Protein AF-A0A9X2K3F7-F1 (afdb_monomer)

Mean predicted aligned error: 6.55 Å

Structure (mmCIF, N/CA/C/O backbone):
data_AF-A0A9X2K3F7-F1
#
_entry.id   AF-A0A9X2K3F7-F1
#
loop_
_atom_site.group_PDB
_atom_site.id
_atom_site.type_symbol
_atom_site.label_atom_id
_atom_site.label_alt_id
_atom_site.label_comp_id
_atom_site.label_asym_id
_atom_site.label_entity_id
_atom_site.label_seq_id
_atom_site.pdbx_PDB_ins_code
_atom_site.Cartn_x
_atom_site.Cartn_y
_atom_site.Cartn_z
_atom_site.occupancy
_atom_site.B_iso_or_equiv
_atom_site.auth_seq_id
_atom_site.auth_comp_id
_atom_site.auth_asym_id
_atom_site.auth_atom_id
_atom_site.pdbx_PDB_model_num
ATOM 1 N N . MET A 1 1 ? -8.738 5.924 -9.847 1.00 77.19 1 MET A N 1
ATOM 2 C CA . MET A 1 1 ? -8.772 6.898 -8.735 1.00 77.19 1 MET A CA 1
ATOM 3 C C . MET A 1 1 ? -9.950 6.559 -7.834 1.00 77.19 1 MET A C 1
ATOM 5 O O . MET A 1 1 ? -11.055 6.443 -8.344 1.00 77.19 1 MET A O 1
ATOM 9 N N . PHE A 1 2 ? -9.709 6.395 -6.534 1.00 82.06 2 PHE A N 1
ATOM 10 C CA . PHE A 1 2 ? -10.696 6.077 -5.493 1.00 82.06 2 PHE A CA 1
ATOM 11 C C . PHE A 1 2 ? -10.645 7.143 -4.391 1.00 82.06 2 PHE A C 1
ATOM 13 O O . PHE A 1 2 ? -10.336 6.860 -3.243 1.00 82.06 2 PHE A O 1
ATOM 20 N N . GLY A 1 3 ? -10.866 8.399 -4.785 1.00 75.81 3 GLY A N 1
ATOM 21 C CA . GLY A 1 3 ? -10.501 9.582 -4.003 1.00 75.81 3 GLY A CA 1
ATOM 22 C C . GLY A 1 3 ? -11.379 9.912 -2.788 1.00 75.81 3 GLY A C 1
ATOM 23 O O . GLY A 1 3 ? -11.113 10.893 -2.118 1.00 75.81 3 GLY A O 1
ATOM 24 N N . THR A 1 4 ? -12.479 9.196 -2.568 1.00 87.31 4 THR A N 1
ATOM 25 C CA . THR A 1 4 ? -13.452 9.436 -1.477 1.00 87.31 4 THR A CA 1
ATOM 26 C C . THR A 1 4 ? -14.256 8.167 -1.176 1.00 87.31 4 THR A C 1
ATOM 28 O O . THR A 1 4 ? -15.365 8.206 -0.644 1.00 87.31 4 THR A O 1
ATOM 31 N N . THR A 1 5 ? -13.742 7.017 -1.610 1.00 93.56 5 THR A N 1
ATOM 32 C CA . THR A 1 5 ? -14.469 5.751 -1.563 1.00 93.56 5 THR A CA 1
ATOM 33 C C . THR A 1 5 ? -14.313 5.114 -0.191 1.00 93.56 5 THR A C 1
ATOM 35 O O . THR A 1 5 ? -13.209 5.068 0.351 1.00 93.56 5 THR A O 1
ATOM 38 N N . THR A 1 6 ? -15.408 4.582 0.349 1.00 94.38 6 THR A N 1
ATOM 39 C CA . THR A 1 6 ? -15.356 3.694 1.510 1.00 94.38 6 THR A CA 1
ATOM 40 C C . THR A 1 6 ? -15.234 2.251 1.038 1.00 94.38 6 THR A C 1
ATOM 42 O O . THR A 1 6 ? -16.100 1.756 0.316 1.00 94.38 6 THR A O 1
ATOM 45 N N . PHE A 1 7 ? -14.165 1.584 1.450 1.00 93.00 7 PHE A N 1
ATOM 46 C CA . PHE A 1 7 ? -13.968 0.152 1.279 1.00 93.00 7 PHE A CA 1
ATOM 47 C C . PHE A 1 7 ? -14.295 -0.544 2.595 1.00 93.00 7 PHE A C 1
ATOM 49 O O . PHE A 1 7 ? -13.790 -0.138 3.637 1.00 93.00 7 PHE A O 1
ATOM 56 N N . ILE A 1 8 ? -15.126 -1.581 2.538 1.00 94.06 8 ILE A N 1
ATOM 57 C CA . ILE A 1 8 ? -15.519 -2.385 3.698 1.00 94.06 8 ILE A CA 1
ATOM 58 C C . ILE A 1 8 ? -15.056 -3.809 3.417 1.00 94.06 8 ILE A C 1
ATOM 60 O O . ILE A 1 8 ? -15.446 -4.357 2.387 1.00 94.06 8 ILE A O 1
ATOM 64 N N . ASP A 1 9 ? -14.228 -4.378 4.295 1.00 93.25 9 ASP A N 1
ATOM 65 C CA . ASP A 1 9 ? -13.724 -5.757 4.179 1.00 93.25 9 ASP A CA 1
ATOM 66 C C . ASP A 1 9 ? -13.168 -6.084 2.778 1.00 93.25 9 ASP A C 1
ATOM 68 O O . ASP A 1 9 ? -13.632 -6.986 2.076 1.00 93.25 9 ASP A O 1
ATOM 72 N N . VAL A 1 10 ? -12.170 -5.311 2.344 1.00 94.62 10 VAL A N 1
ATOM 73 C CA . VAL A 1 10 ? -11.589 -5.408 1.000 1.00 94.62 10 VAL A CA 1
ATOM 74 C C . VAL A 1 10 ? -10.330 -6.272 0.982 1.00 94.62 10 VAL A C 1
ATOM 76 O O . VAL A 1 10 ? -9.481 -6.200 1.874 1.00 94.62 10 VAL A O 1
ATOM 79 N N . ALA A 1 11 ? -10.178 -7.053 -0.087 1.00 95.19 11 ALA A N 1
ATOM 80 C CA . ALA A 1 11 ? -8.971 -7.811 -0.374 1.00 95.19 11 ALA A CA 1
ATOM 81 C C . ALA A 1 11 ? -8.464 -7.505 -1.789 1.00 95.19 11 ALA A C 1
ATOM 83 O O . ALA A 1 11 ? -9.169 -7.704 -2.778 1.00 95.19 11 ALA A O 1
ATOM 84 N N . PHE A 1 12 ? -7.222 -7.041 -1.877 1.00 94.25 12 PHE A N 1
ATOM 85 C CA . PHE A 1 12 ? -6.478 -6.855 -3.116 1.00 94.25 12 PHE A CA 1
ATOM 86 C C . PHE A 1 12 ? -5.489 -8.011 -3.258 1.00 94.25 12 PHE A C 1
ATOM 88 O O . PHE A 1 12 ? -4.364 -7.941 -2.763 1.00 94.25 12 PHE A O 1
ATOM 95 N N . ILE A 1 13 ? -5.944 -9.089 -3.896 1.00 95.75 13 ILE A N 1
ATOM 96 C CA . ILE A 1 13 ? -5.165 -10.315 -4.103 1.00 95.75 13 ILE A CA 1
ATOM 97 C C . ILE A 1 13 ? -4.535 -10.257 -5.493 1.00 95.75 13 ILE A C 1
ATOM 99 O O . ILE A 1 13 ? -5.255 -10.058 -6.472 1.00 95.75 13 ILE A O 1
ATOM 103 N N . GLU A 1 14 ? -3.207 -10.366 -5.569 1.00 94.69 14 GLU A N 1
ATOM 104 C CA . GLU A 1 14 ? -2.405 -10.295 -6.806 1.00 94.69 14 GLU A CA 1
ATOM 105 C C . GLU A 1 14 ? -2.690 -9.039 -7.659 1.00 94.69 14 GLU A C 1
ATOM 107 O O . GLU A 1 14 ? -2.422 -8.970 -8.862 1.00 94.69 14 GLU A O 1
ATOM 112 N N . ALA A 1 15 ? -3.254 -8.006 -7.029 1.00 94.06 15 ALA A N 1
ATOM 113 C CA . ALA A 1 15 ? -3.660 -6.792 -7.708 1.00 94.06 15 ALA A CA 1
ATOM 114 C C . ALA A 1 15 ? -2.428 -6.003 -8.148 1.00 94.06 15 ALA A C 1
ATOM 116 O O . ALA A 1 15 ? -1.528 -5.739 -7.353 1.00 94.06 15 ALA A O 1
ATOM 117 N N . THR A 1 16 ? -2.410 -5.572 -9.408 1.00 93.25 16 THR A N 1
ATOM 118 C CA . THR A 1 16 ? -1.355 -4.698 -9.925 1.00 93.25 16 THR A CA 1
ATOM 119 C C . THR A 1 16 ? -1.860 -3.264 -10.027 1.00 93.25 16 THR A C 1
ATOM 121 O O . THR A 1 16 ? -2.743 -2.954 -10.826 1.00 93.25 16 THR A O 1
ATOM 124 N N . PHE A 1 17 ? -1.253 -2.379 -9.245 1.00 90.50 17 PHE A N 1
ATOM 125 C CA . PHE A 1 17 ? -1.472 -0.941 -9.279 1.00 90.50 17 PHE A CA 1
ATOM 126 C C . PHE A 1 17 ? -0.382 -0.281 -10.123 1.00 90.50 17 PHE A C 1
ATOM 128 O O . PHE A 1 17 ? 0.794 -0.224 -9.748 1.00 90.50 17 PHE A O 1
ATOM 135 N N . ASN A 1 18 ? -0.789 0.194 -11.296 1.00 86.25 18 ASN A N 1
ATOM 136 C CA . ASN A 1 18 ? 0.060 0.935 -12.222 1.00 86.25 18 ASN A CA 1
ATOM 137 C C . ASN A 1 18 ? 0.013 2.448 -11.928 1.00 86.25 18 ASN A C 1
ATOM 139 O O . ASN A 1 18 ? -0.661 2.894 -10.9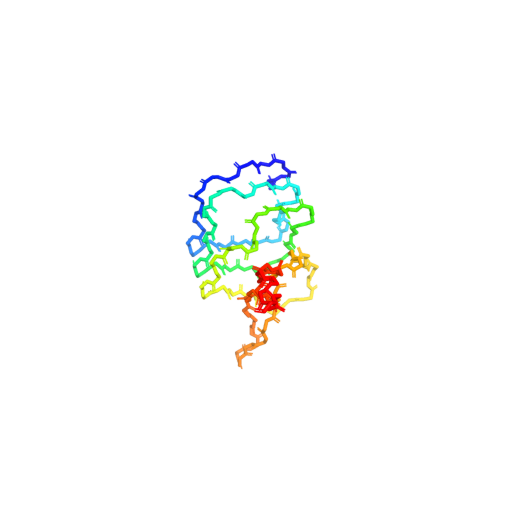93 1.00 86.25 18 ASN A O 1
ATOM 143 N N . SER A 1 19 ? 0.772 3.225 -12.709 1.00 81.12 19 SER A N 1
ATOM 144 C CA . SER A 1 19 ? 0.900 4.678 -12.539 1.00 81.12 19 SER A CA 1
ATOM 145 C C . SER A 1 19 ? -0.462 5.381 -12.506 1.00 81.12 19 SER A C 1
ATOM 147 O O . SER A 1 19 ? -1.356 5.088 -13.299 1.00 81.12 19 SER A O 1
ATOM 149 N N . GLY A 1 20 ? -0.612 6.311 -11.558 1.00 79.56 20 GLY A N 1
ATOM 150 C CA . GLY A 1 20 ? -1.827 7.106 -11.371 1.00 79.56 20 GLY A CA 1
ATOM 151 C C . GLY A 1 20 ? -2.881 6.460 -10.465 1.00 79.56 20 GLY A C 1
ATOM 152 O O . GLY A 1 20 ? -4.013 6.950 -10.379 1.00 79.56 20 GLY A O 1
ATOM 153 N N . THR A 1 21 ? -2.547 5.371 -9.765 1.00 85.25 21 THR A N 1
ATOM 154 C CA . THR A 1 21 ? -3.466 4.786 -8.784 1.00 85.25 21 THR A CA 1
ATOM 155 C C . THR A 1 21 ? -3.464 5.618 -7.501 1.00 85.25 21 THR A C 1
ATOM 157 O O . THR A 1 21 ? -2.524 5.600 -6.714 1.00 85.25 21 THR A O 1
ATOM 160 N N . THR A 1 22 ? -4.560 6.326 -7.244 1.00 87.00 22 THR A N 1
ATOM 161 C CA . THR A 1 22 ? -4.733 7.123 -6.022 1.00 87.00 22 THR A CA 1
ATOM 162 C C . THR A 1 22 ? -5.921 6.625 -5.207 1.00 87.00 22 THR A C 1
ATOM 164 O O . THR A 1 22 ? -7.031 6.535 -5.736 1.00 87.00 22 THR A O 1
ATOM 167 N N . PHE A 1 23 ? -5.676 6.368 -3.924 1.00 90.06 23 PHE A N 1
ATOM 168 C CA . PHE A 1 23 ? -6.635 6.104 -2.844 1.00 90.06 23 PHE A CA 1
ATOM 169 C C . PHE A 1 23 ? -6.734 7.295 -1.881 1.00 90.06 23 PHE A C 1
ATOM 171 O O . PHE A 1 23 ? -7.043 7.126 -0.705 1.00 90.06 23 PHE A O 1
ATOM 178 N N . GLY A 1 24 ? -6.392 8.500 -2.342 1.00 89.38 24 GLY A N 1
ATOM 179 C CA . GLY A 1 24 ? -6.412 9.686 -1.491 1.00 89.38 24 GLY A CA 1
ATOM 180 C C . GLY A 1 24 ? -7.790 9.877 -0.863 1.00 89.38 24 GLY A C 1
ATOM 181 O O . GLY A 1 24 ? -8.775 9.623 -1.534 1.00 89.38 24 GLY A O 1
ATOM 182 N N . TRP A 1 25 ? -7.863 10.240 0.414 1.00 91.31 25 TRP A N 1
ATOM 183 C CA . TRP A 1 25 ? -9.102 10.363 1.203 1.00 91.31 25 TRP A CA 1
ATOM 184 C C . TRP A 1 25 ? -10.051 9.148 1.180 1.00 91.31 25 TRP A C 1
ATOM 186 O O . TRP A 1 25 ? -11.204 9.259 1.601 1.00 91.31 25 TRP A O 1
ATOM 196 N N . ALA A 1 26 ? -9.597 7.979 0.715 1.00 94.75 26 ALA A N 1
ATOM 197 C CA . ALA A 1 26 ? -10.357 6.746 0.841 1.00 94.75 26 ALA A CA 1
ATOM 198 C C . ALA A 1 26 ? -10.437 6.331 2.312 1.00 94.75 26 ALA A C 1
ATOM 200 O O . ALA A 1 26 ? -9.485 6.483 3.078 1.00 94.75 26 ALA A O 1
ATOM 201 N N . THR A 1 27 ? -11.569 5.760 2.700 1.00 94.62 27 THR A N 1
ATOM 202 C CA . THR A 1 27 ? -11.751 5.205 4.041 1.00 94.62 27 THR A CA 1
ATOM 203 C C . THR A 1 27 ? -11.793 3.694 3.935 1.00 94.62 27 THR A C 1
ATOM 205 O O . THR A 1 27 ? -12.648 3.147 3.244 1.00 94.62 27 THR A O 1
ATOM 208 N N . PHE A 1 28 ? -10.893 3.017 4.631 1.00 93.75 28 PHE A N 1
ATOM 209 C CA . PHE A 1 28 ? -10.926 1.571 4.782 1.00 93.75 28 PHE A CA 1
ATOM 210 C C . PHE A 1 28 ? -11.558 1.263 6.136 1.00 93.75 28 PHE A C 1
ATOM 212 O O . PHE A 1 28 ? -11.122 1.769 7.165 1.00 93.75 28 PHE A O 1
ATOM 219 N N . THR A 1 29 ? -12.632 0.486 6.149 1.00 91.62 29 THR A N 1
ATOM 220 C CA . THR A 1 29 ? -13.278 0.037 7.382 1.00 91.62 29 THR A CA 1
ATOM 221 C C . THR A 1 29 ? -13.342 -1.484 7.406 1.00 91.62 29 THR A C 1
ATOM 223 O O . THR A 1 29 ? -13.424 -2.143 6.368 1.00 91.62 29 THR A O 1
ATOM 226 N N . GLY A 1 30 ? -13.262 -2.058 8.607 1.00 89.62 30 GLY A N 1
ATOM 227 C CA . GLY A 1 30 ? -13.128 -3.505 8.759 1.00 89.62 30 GLY A CA 1
ATOM 228 C C . GLY A 1 30 ? -11.737 -3.981 8.344 1.00 89.62 30 GLY A C 1
ATOM 229 O O . GLY A 1 30 ? -10.731 -3.388 8.740 1.00 89.62 30 GLY A O 1
ATOM 230 N N . PHE A 1 31 ? -11.667 -5.061 7.571 1.00 88.25 31 PHE A N 1
ATOM 231 C CA . PHE A 1 31 ? -10.398 -5.627 7.133 1.00 88.25 31 PHE A CA 1
ATOM 232 C C . PHE A 1 31 ? -9.921 -5.069 5.786 1.00 88.25 31 PHE A C 1
ATOM 234 O O . PHE A 1 31 ? -10.656 -5.052 4.803 1.00 88.25 31 PHE A O 1
ATOM 241 N N . ALA A 1 32 ? -8.643 -4.697 5.713 1.00 93.81 32 ALA A N 1
ATOM 242 C CA . ALA A 1 32 ? -7.960 -4.386 4.461 1.00 93.81 32 ALA A CA 1
ATOM 243 C C . ALA A 1 32 ? -6.806 -5.372 4.252 1.00 93.81 32 ALA A C 1
ATOM 245 O O . ALA A 1 32 ? -5.849 -5.399 5.028 1.00 93.81 32 ALA A O 1
ATOM 246 N N . PHE A 1 33 ? -6.899 -6.196 3.211 1.00 95.75 33 PHE A N 1
ATOM 247 C CA . PHE A 1 33 ? -5.869 -7.167 2.853 1.00 95.75 33 PHE A CA 1
ATOM 248 C C . PHE A 1 33 ? -5.206 -6.787 1.533 1.00 95.75 33 PHE A C 1
ATOM 250 O O . PHE A 1 33 ? -5.882 -6.544 0.536 1.00 95.75 33 PHE A O 1
ATOM 257 N N . PHE A 1 34 ? -3.879 -6.796 1.521 1.00 95.75 34 PHE A N 1
ATOM 258 C CA . PHE A 1 34 ? -3.052 -6.701 0.327 1.00 95.75 34 PHE A CA 1
ATOM 259 C C . PHE A 1 34 ? -2.169 -7.942 0.312 1.00 95.75 34 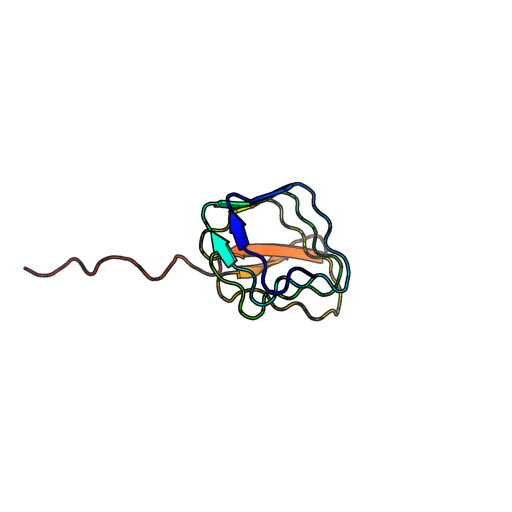PHE A C 1
ATOM 261 O O . PHE A 1 34 ? -1.246 -8.047 1.120 1.00 95.75 34 PHE A O 1
ATOM 268 N N . ASP A 1 35 ? -2.501 -8.888 -0.560 1.00 95.94 35 ASP A N 1
ATOM 269 C CA . ASP A 1 35 ? -1.827 -10.182 -0.652 1.00 95.94 35 ASP A CA 1
ATOM 270 C C . ASP A 1 35 ? -1.273 -10.366 -2.062 1.00 95.94 35 ASP A C 1
ATOM 272 O O . ASP A 1 35 ? -2.030 -10.335 -3.031 1.00 95.94 35 ASP A O 1
ATOM 276 N N . GLY A 1 36 ? 0.048 -10.444 -2.206 1.00 95.75 36 GLY A N 1
ATOM 277 C CA . GLY A 1 36 ? 0.698 -10.490 -3.520 1.00 95.75 36 GLY A CA 1
ATOM 278 C C . GLY A 1 36 ? 0.500 -9.219 -4.359 1.00 95.75 36 GLY A C 1
ATOM 279 O O . GLY A 1 36 ? 0.747 -9.224 -5.565 1.00 95.75 36 GLY A O 1
ATOM 280 N N . ALA A 1 37 ? 0.014 -8.127 -3.759 1.00 96.31 37 ALA A N 1
ATOM 281 C CA . ALA A 1 37 ? -0.267 -6.889 -4.476 1.00 96.31 37 ALA A CA 1
ATOM 282 C C . ALA A 1 37 ? 1.030 -6.223 -4.965 1.00 96.31 37 ALA A C 1
ATOM 284 O O . ALA A 1 37 ? 2.010 -6.122 -4.225 1.00 96.31 37 ALA A O 1
ATOM 285 N N . ALA A 1 38 ? 1.024 -5.712 -6.193 1.00 95.25 38 ALA A N 1
ATOM 286 C CA . ALA A 1 38 ? 2.179 -5.088 -6.823 1.00 95.25 38 ALA A CA 1
ATOM 287 C C . ALA A 1 38 ? 1.930 -3.605 -7.131 1.00 95.25 38 ALA A C 1
ATOM 289 O O . ALA A 1 38 ? 0.972 -3.254 -7.815 1.00 95.25 38 ALA A O 1
ATOM 290 N N . PHE A 1 39 ? 2.835 -2.733 -6.691 1.00 94.50 39 PHE A N 1
ATOM 291 C CA . PHE A 1 39 ? 2.840 -1.304 -7.001 1.00 94.50 39 PHE A CA 1
ATOM 292 C C . PHE A 1 39 ? 3.998 -0.986 -7.950 1.00 94.50 39 PHE A C 1
ATOM 294 O O . PHE A 1 39 ? 5.163 -0.909 -7.544 1.00 94.50 39 PHE A O 1
ATOM 301 N N . SER A 1 40 ? 3.685 -0.823 -9.237 1.00 92.06 40 SER A N 1
ATOM 302 C CA . SER A 1 40 ? 4.683 -0.630 -10.298 1.00 92.06 40 SER A CA 1
ATOM 303 C C . SER A 1 40 ? 4.870 0.827 -10.724 1.00 92.06 40 SER A C 1
ATOM 305 O O . SER A 1 40 ? 5.917 1.155 -11.274 1.00 92.06 40 SER A O 1
ATOM 307 N N . GLY A 1 41 ? 3.918 1.713 -10.418 1.00 90.25 41 GLY A N 1
ATOM 308 C CA . GLY A 1 41 ? 3.988 3.146 -10.729 1.00 90.25 41 GLY A CA 1
ATOM 309 C C . GLY A 1 41 ? 3.707 4.041 -9.522 1.00 90.25 41 GLY A C 1
ATOM 310 O O . GLY A 1 41 ? 3.895 3.619 -8.376 1.00 90.25 41 GLY A O 1
ATOM 311 N N . ASP A 1 42 ? 3.270 5.271 -9.800 1.00 91.25 42 ASP A N 1
ATOM 312 C CA . ASP A 1 42 ? 2.835 6.234 -8.785 1.00 91.25 42 ASP A CA 1
ATOM 313 C C . ASP A 1 42 ? 1.625 5.704 -8.015 1.00 91.25 42 ASP A C 1
ATOM 315 O O . ASP A 1 42 ? 0.638 5.252 -8.609 1.00 91.25 42 ASP A O 1
ATOM 319 N N . ALA A 1 43 ? 1.703 5.791 -6.689 1.00 91.69 43 ALA A N 1
ATOM 320 C CA . ALA A 1 43 ? 0.648 5.360 -5.786 1.00 91.69 43 ALA A CA 1
ATOM 321 C C . ALA A 1 43 ? 0.478 6.375 -4.656 1.00 91.69 43 ALA A C 1
ATOM 323 O O . ALA A 1 43 ? 1.445 6.742 -3.989 1.00 91.69 43 ALA A O 1
ATOM 324 N N . GLY A 1 44 ? -0.753 6.834 -4.435 1.00 92.62 44 GLY A N 1
ATOM 325 C CA . GLY A 1 44 ? -1.040 7.862 -3.434 1.00 92.62 44 GLY A CA 1
ATOM 326 C C . GLY A 1 44 ? -2.112 7.436 -2.444 1.00 92.62 44 GLY A C 1
ATOM 327 O O . GLY A 1 44 ? -3.221 7.103 -2.856 1.00 92.62 44 GLY A O 1
ATOM 328 N N . PHE A 1 45 ? -1.799 7.522 -1.154 1.00 93.19 45 PHE A N 1
ATOM 329 C CA . PHE A 1 45 ? -2.703 7.262 -0.026 1.00 93.19 45 PHE A CA 1
ATOM 330 C C . PHE A 1 45 ? -2.889 8.512 0.850 1.00 93.19 45 PHE A C 1
ATOM 332 O O . PHE A 1 45 ? -3.192 8.421 2.036 1.00 93.19 45 PHE A O 1
ATOM 339 N N . GLU A 1 46 ? -2.676 9.700 0.282 1.00 90.75 46 GLU A N 1
ATOM 340 C CA . GLU A 1 46 ? -2.808 10.968 1.002 1.00 90.75 46 GLU A CA 1
ATOM 341 C C . GLU A 1 46 ? -4.209 11.124 1.610 1.00 90.75 46 GLU A C 1
ATOM 343 O O . GLU A 1 46 ? -5.208 11.094 0.900 1.00 90.75 46 GLU A O 1
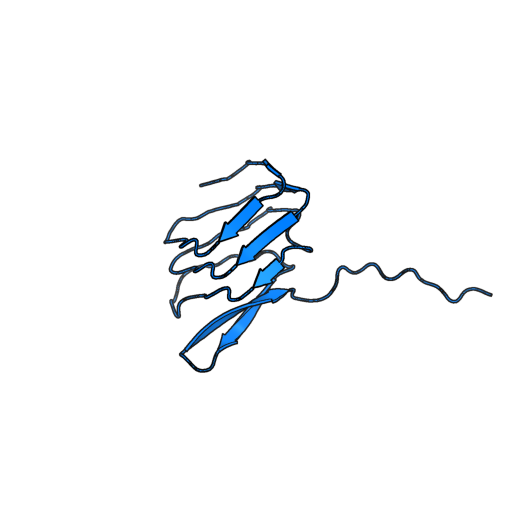ATOM 348 N N . GLY A 1 47 ? -4.290 11.278 2.932 1.00 90.31 47 GLY A N 1
ATOM 349 C CA . GLY A 1 47 ? -5.565 11.392 3.644 1.00 90.31 47 GLY A CA 1
ATOM 350 C C . GLY A 1 47 ? -6.366 10.088 3.747 1.00 90.31 47 GLY A C 1
ATOM 351 O O . GLY A 1 47 ? -7.481 10.123 4.261 1.00 90.31 47 GLY A O 1
ATOM 352 N N . ALA A 1 48 ? -5.835 8.952 3.279 1.00 93.50 48 ALA A N 1
ATOM 353 C CA . ALA A 1 48 ? -6.482 7.658 3.465 1.00 93.50 48 ALA A CA 1
ATOM 354 C C . ALA A 1 48 ? -6.432 7.226 4.939 1.00 93.50 48 ALA A C 1
ATOM 356 O O . ALA A 1 48 ? -5.419 7.414 5.617 1.00 93.50 48 ALA A O 1
ATOM 357 N N . THR A 1 49 ? -7.513 6.623 5.429 1.00 92.75 49 THR A N 1
ATOM 358 C CA . THR A 1 49 ? -7.665 6.199 6.833 1.00 92.75 49 THR A CA 1
ATOM 359 C C . THR A 1 49 ? -8.040 4.720 6.941 1.00 92.75 49 THR A C 1
ATOM 361 O O . THR A 1 49 ? -8.585 4.152 5.993 1.00 92.75 49 THR A O 1
ATOM 364 N N . GLY A 1 50 ? -7.752 4.089 8.087 1.00 92.25 50 GLY A N 1
ATOM 365 C CA . GLY A 1 50 ? -8.101 2.686 8.357 1.00 92.25 50 GLY A CA 1
ATOM 366 C C . GLY A 1 50 ? -7.137 1.654 7.760 1.00 92.25 50 GLY A C 1
ATOM 367 O O . GLY A 1 50 ? -7.519 0.519 7.484 1.00 92.25 50 GLY A O 1
ATOM 368 N N . LEU A 1 51 ? -5.885 2.050 7.515 1.00 93.50 51 LEU A N 1
ATOM 369 C CA . LEU A 1 51 ? -4.830 1.196 6.946 1.00 93.50 51 LEU A CA 1
ATOM 370 C C . LEU A 1 51 ? -3.808 0.732 7.995 1.00 93.50 51 LEU A C 1
ATOM 372 O O . LEU A 1 51 ? -2.910 -0.049 7.681 1.00 93.50 51 LEU A O 1
ATOM 376 N N . GLU A 1 52 ? -3.946 1.183 9.241 1.00 91.25 52 GLU A N 1
ATOM 377 C CA . GLU A 1 52 ? -3.101 0.818 10.380 1.00 91.25 52 GLU A CA 1
ATOM 378 C C . GLU A 1 52 ? -3.182 -0.668 10.744 1.00 91.25 52 GLU A C 1
ATOM 380 O O . GLU A 1 52 ? -2.193 -1.247 11.184 1.00 91.25 52 GLU A O 1
ATOM 385 N N . GLY A 1 53 ? -4.336 -1.295 10.506 1.00 90.94 53 GLY A N 1
ATOM 386 C CA . GLY A 1 53 ? -4.553 -2.733 10.669 1.00 90.94 53 GLY A CA 1
ATOM 387 C C . GLY A 1 53 ? -4.454 -3.525 9.364 1.00 90.94 53 GLY A C 1
ATOM 388 O O . GLY A 1 53 ? -4.853 -4.691 9.334 1.00 90.94 53 GLY A O 1
ATOM 389 N N . ALA A 1 54 ? -3.987 -2.906 8.273 1.00 93.50 54 ALA A N 1
ATOM 390 C CA . ALA A 1 54 ? -3.935 -3.573 6.981 1.00 93.50 54 ALA A CA 1
ATOM 391 C C . ALA A 1 54 ? -2.962 -4.757 7.013 1.00 93.50 54 ALA A C 1
ATOM 393 O O . ALA A 1 54 ? -1.839 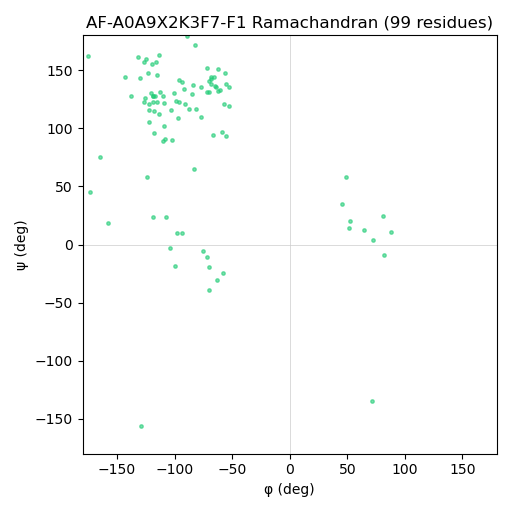-4.662 7.516 1.00 93.50 54 ALA A O 1
ATOM 394 N N . LYS A 1 55 ? -3.375 -5.878 6.424 1.00 94.81 55 LYS A N 1
ATOM 395 C CA . LYS A 1 55 ? -2.495 -7.034 6.261 1.00 94.81 55 LYS A CA 1
ATOM 396 C C . LYS A 1 55 ? -1.717 -6.888 4.964 1.00 94.81 55 LYS A C 1
ATOM 398 O O . LYS A 1 55 ? -2.310 -6.868 3.890 1.00 94.81 55 LYS A O 1
ATOM 403 N N . LEU A 1 56 ? -0.398 -6.788 5.095 1.00 95.19 56 LEU A N 1
ATOM 404 C CA . LEU A 1 56 ? 0.550 -6.627 3.995 1.00 95.19 56 LEU A CA 1
ATOM 405 C C . LEU A 1 56 ? 1.334 -7.932 3.829 1.00 95.19 56 LEU A C 1
ATOM 407 O O . LEU A 1 56 ? 2.351 -8.147 4.496 1.00 95.19 56 LEU A O 1
ATOM 411 N N . HIS A 1 57 ? 0.823 -8.822 2.982 1.00 94.75 57 HIS A N 1
ATOM 412 C CA . HIS A 1 57 ? 1.442 -10.105 2.667 1.00 94.75 57 HIS A CA 1
ATOM 413 C C . HIS A 1 57 ? 1.975 -10.079 1.233 1.00 94.75 57 HIS A C 1
ATOM 415 O O . HIS A 1 57 ? 1.271 -9.666 0.319 1.00 94.75 57 HIS A O 1
ATOM 421 N N 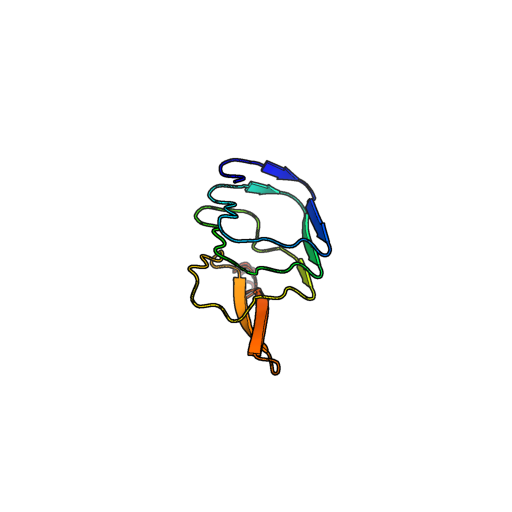. ASP A 1 58 ? 3.249 -10.430 1.050 1.00 94.69 58 ASP A N 1
ATOM 422 C CA . ASP A 1 58 ? 3.925 -10.454 -0.255 1.00 94.69 58 ASP A CA 1
ATOM 423 C C . ASP A 1 58 ? 3.676 -9.224 -1.145 1.00 94.69 58 ASP A C 1
ATOM 425 O O . ASP A 1 58 ? 3.610 -9.312 -2.369 1.00 94.69 58 ASP A O 1
ATOM 429 N N . VAL A 1 59 ? 3.556 -8.043 -0.532 1.00 96.38 59 VAL A N 1
ATOM 430 C CA . VAL A 1 59 ? 3.386 -6.796 -1.277 1.00 96.38 59 VAL A CA 1
ATOM 431 C C . VAL A 1 59 ? 4.703 -6.435 -1.949 1.00 96.38 59 VAL A C 1
ATOM 433 O O . VAL A 1 59 ? 5.753 -6.404 -1.312 1.00 96.38 59 VAL A O 1
ATOM 436 N N . ARG A 1 60 ? 4.656 -6.122 -3.242 1.00 95.94 60 ARG A N 1
ATOM 437 C CA . ARG A 1 60 ? 5.837 -5.877 -4.070 1.00 95.94 60 ARG A CA 1
ATOM 438 C C . ARG A 1 60 ? 5.821 -4.465 -4.621 1.00 95.94 60 ARG A C 1
ATOM 440 O O . ARG A 1 60 ? 4.864 -4.038 -5.255 1.00 95.94 60 ARG A O 1
ATOM 447 N N . ILE A 1 61 ? 6.913 -3.744 -4.425 1.00 95.50 61 ILE A N 1
ATOM 448 C CA . ILE A 1 61 ? 7.106 -2.397 -4.953 1.00 95.50 61 ILE A CA 1
ATOM 449 C C . ILE A 1 61 ? 8.254 -2.433 -5.952 1.00 95.50 61 ILE A C 1
ATOM 451 O O . ILE A 1 61 ? 9.373 -2.830 -5.611 1.00 95.50 61 ILE A O 1
ATOM 455 N N . ALA A 1 62 ? 7.976 -2.006 -7.183 1.00 94.12 62 ALA A N 1
ATOM 456 C CA . ALA A 1 62 ? 8.976 -2.003 -8.241 1.00 94.12 62 ALA A CA 1
ATOM 457 C C . ALA A 1 62 ? 10.079 -0.960 -7.972 1.00 94.12 62 ALA A C 1
ATOM 459 O O . ALA A 1 62 ? 9.766 0.156 -7.523 1.00 94.12 62 ALA A O 1
ATOM 460 N N . PRO A 1 63 ? 11.349 -1.266 -8.300 1.00 91.62 63 PRO A N 1
ATOM 461 C CA . PRO A 1 63 ? 12.418 -0.275 -8.321 1.00 91.62 63 PRO A CA 1
ATOM 462 C C . PRO A 1 63 ? 12.156 0.729 -9.445 1.00 91.62 63 PRO A C 1
ATOM 464 O O . PRO A 1 63 ? 12.494 0.497 -10.601 1.00 91.62 63 PRO A O 1
ATOM 467 N N . ALA A 1 64 ? 11.510 1.836 -9.105 1.00 87.75 64 ALA A N 1
ATOM 468 C CA . ALA A 1 64 ? 11.219 2.924 -10.022 1.00 87.75 64 ALA A CA 1
ATOM 469 C C . ALA A 1 64 ? 11.353 4.255 -9.276 1.00 87.75 64 ALA A C 1
ATOM 471 O O . ALA A 1 64 ? 11.016 4.341 -8.092 1.00 87.75 64 ALA A O 1
ATOM 472 N N . GLU A 1 65 ? 11.847 5.276 -9.973 1.00 83.62 65 GLU A N 1
ATOM 473 C CA . GLU A 1 65 ? 11.944 6.655 -9.483 1.00 83.62 65 GLU A CA 1
ATOM 474 C C . GLU A 1 65 ? 10.602 7.371 -9.683 1.00 83.62 65 GLU A C 1
ATOM 476 O O . GLU A 1 65 ? 10.464 8.277 -10.497 1.00 83.62 65 GLU A O 1
ATOM 481 N N . VAL A 1 66 ? 9.583 6.887 -8.978 1.00 88.69 66 VAL A N 1
ATOM 482 C CA . VAL A 1 66 ? 8.204 7.390 -9.035 1.00 88.69 66 VAL A CA 1
ATOM 483 C C . VAL A 1 66 ? 7.776 7.890 -7.665 1.00 88.69 66 VAL A C 1
ATOM 485 O O . VAL A 1 66 ? 8.300 7.445 -6.638 1.0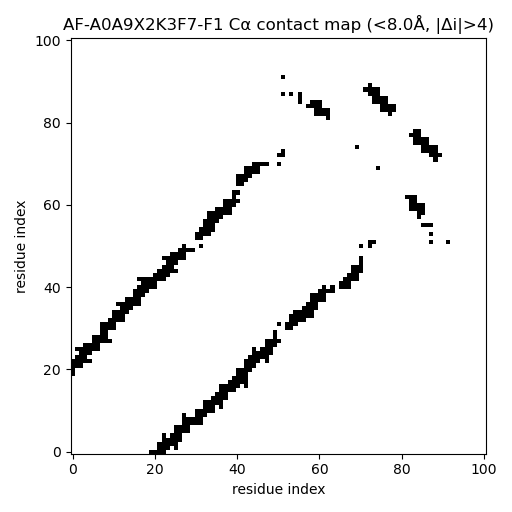0 88.69 66 VAL A O 1
ATOM 488 N N . GLU A 1 67 ? 6.811 8.805 -7.634 1.00 86.75 67 GLU A N 1
ATOM 489 C CA . GLU A 1 67 ? 6.322 9.348 -6.373 1.00 86.75 67 GLU A CA 1
ATOM 490 C C . GLU A 1 67 ? 5.311 8.377 -5.757 1.00 86.75 67 GLU A C 1
ATOM 492 O O . GLU A 1 67 ? 4.244 8.099 -6.312 1.00 86.75 67 GLU A O 1
ATOM 497 N N . ARG A 1 68 ? 5.648 7.842 -4.582 1.00 91.31 68 ARG A N 1
ATOM 498 C CA . ARG A 1 68 ? 4.750 6.985 -3.805 1.00 91.31 68 ARG A CA 1
ATOM 499 C C . ARG A 1 68 ? 4.542 7.591 -2.434 1.00 91.31 68 ARG A C 1
ATOM 501 O O . ARG A 1 68 ? 5.491 7.794 -1.681 1.00 91.31 68 ARG A O 1
ATOM 508 N N . ARG A 1 69 ? 3.287 7.886 -2.114 1.00 92.25 69 ARG A N 1
ATOM 509 C CA . ARG A 1 69 ? 2.883 8.462 -0.832 1.00 92.25 69 ARG A CA 1
ATOM 510 C C . ARG A 1 69 ? 2.112 7.419 -0.046 1.00 92.25 69 ARG A C 1
ATOM 512 O O . ARG A 1 69 ? 0.894 7.312 -0.176 1.00 92.25 69 ARG A O 1
ATOM 519 N N . TRP A 1 70 ? 2.851 6.634 0.731 1.00 93.25 70 TRP A N 1
ATOM 520 C CA . TRP A 1 70 ? 2.297 5.640 1.646 1.00 93.25 70 TRP A CA 1
ATOM 521 C C . TRP A 1 70 ? 1.634 6.301 2.856 1.00 93.25 70 TRP A C 1
ATOM 523 O O . TRP A 1 70 ? 2.043 7.397 3.252 1.00 93.25 70 TRP A O 1
ATOM 533 N N . PRO A 1 71 ? 0.629 5.652 3.471 1.00 92.88 71 PRO A N 1
ATOM 534 C CA . PRO A 1 71 ? 0.147 6.092 4.771 1.00 92.88 71 PRO A CA 1
ATOM 535 C C . PRO A 1 71 ? 1.278 5.975 5.802 1.00 92.88 71 PRO A C 1
ATOM 537 O O . PRO A 1 71 ? 2.125 5.090 5.703 1.00 92.88 71 PRO A O 1
ATOM 540 N N . ALA A 1 72 ? 1.261 6.822 6.834 1.00 90.19 72 ALA A N 1
ATOM 541 C CA . ALA A 1 72 ? 2.278 6.810 7.893 1.00 90.19 72 ALA A CA 1
ATOM 542 C C . ALA A 1 72 ? 2.394 5.455 8.618 1.00 90.19 72 ALA A C 1
ATOM 544 O O . ALA A 1 72 ? 3.442 5.125 9.165 1.00 90.19 72 ALA A O 1
ATOM 545 N N . ALA A 1 73 ? 1.320 4.662 8.603 1.00 91.62 73 ALA A N 1
ATOM 546 C CA . ALA A 1 73 ? 1.299 3.323 9.171 1.00 91.62 73 ALA A CA 1
ATOM 547 C C . ALA A 1 73 ? 2.097 2.296 8.356 1.00 91.62 73 ALA A C 1
ATOM 549 O O . ALA A 1 73 ? 2.277 1.179 8.831 1.00 91.62 73 ALA A 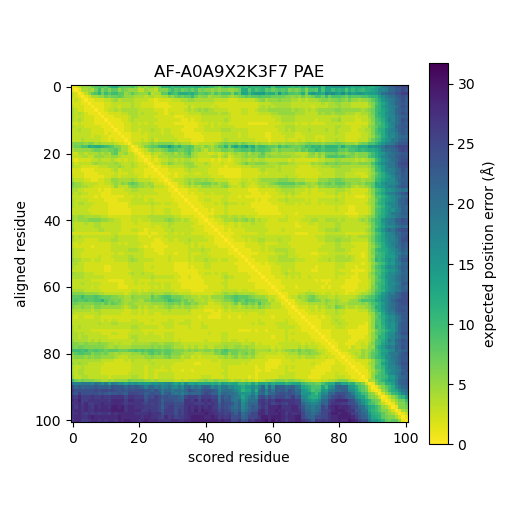O 1
ATOM 550 N N . TRP A 1 74 ? 2.544 2.616 7.140 1.00 94.00 74 TRP A N 1
ATOM 551 C CA . TRP A 1 74 ? 3.282 1.703 6.272 1.00 94.00 74 T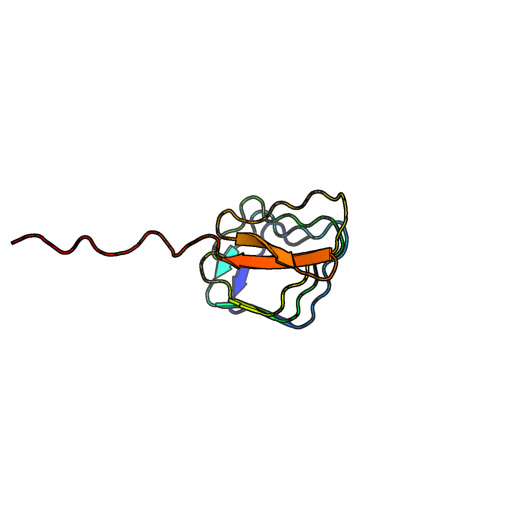RP A CA 1
ATOM 552 C C . TRP A 1 74 ? 4.703 2.209 6.047 1.00 94.00 74 TRP A C 1
ATOM 554 O O . TRP A 1 74 ? 4.954 3.40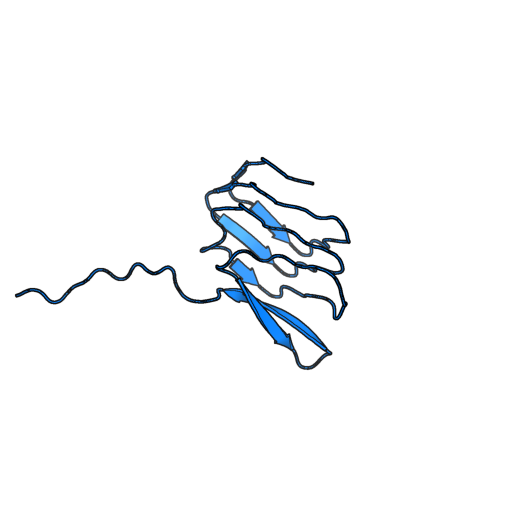8 5.946 1.00 94.00 74 TRP A O 1
ATOM 564 N N . ARG A 1 75 ? 5.640 1.275 5.925 1.00 93.38 75 ARG A N 1
ATOM 565 C CA . ARG A 1 75 ? 7.029 1.550 5.563 1.00 93.38 75 ARG A CA 1
ATOM 566 C C . ARG A 1 75 ? 7.472 0.635 4.433 1.00 93.38 75 ARG A C 1
ATOM 568 O O . ARG A 1 75 ? 7.097 -0.538 4.391 1.00 93.38 75 ARG A O 1
ATOM 575 N N . GLU A 1 76 ? 8.287 1.178 3.535 1.00 93.62 76 GLU A N 1
ATOM 576 C CA . GLU A 1 76 ? 9.007 0.373 2.553 1.00 93.62 76 GLU A CA 1
ATOM 577 C C . GLU A 1 76 ? 10.201 -0.305 3.223 1.00 93.62 76 GLU A C 1
ATOM 579 O O . GLU A 1 76 ? 10.967 0.329 3.949 1.00 93.62 76 GLU A O 1
ATOM 584 N N . GLU A 1 77 ? 10.392 -1.583 2.931 1.00 93.69 77 GLU A N 1
ATOM 585 C CA . GLU A 1 77 ? 11.581 -2.333 3.310 1.00 93.69 77 GLU A CA 1
ATOM 586 C C . GLU A 1 77 ? 12.274 -2.862 2.050 1.00 93.69 77 GLU A C 1
ATOM 588 O O . GLU A 1 77 ? 11.613 -3.442 1.181 1.00 93.69 77 GLU A O 1
ATOM 593 N N . PRO A 1 78 ? 13.595 -2.662 1.910 1.00 92.81 78 PRO A N 1
ATOM 594 C CA . PRO A 1 78 ? 14.334 -3.163 0.762 1.00 92.81 78 PRO A CA 1
ATOM 595 C C . PRO A 1 78 ? 14.359 -4.694 0.746 1.00 92.81 78 PRO A C 1
ATOM 597 O O . PRO A 1 78 ? 14.467 -5.343 1.785 1.00 92.81 78 PRO A O 1
ATOM 600 N N . SER A 1 79 ? 14.305 -5.264 -0.455 1.00 91.88 79 SER A N 1
ATOM 601 C CA . SER A 1 79 ? 14.505 -6.688 -0.704 1.00 91.88 79 SER A CA 1
ATOM 602 C C . SER A 1 79 ? 15.782 -6.934 -1.512 1.00 91.88 79 SER A C 1
ATOM 604 O O . SER A 1 79 ? 16.359 -6.028 -2.116 1.00 91.88 79 SER A O 1
ATOM 606 N N . VAL A 1 80 ? 16.245 -8.184 -1.502 1.00 89.94 80 VAL A N 1
ATOM 607 C CA . VAL A 1 80 ? 17.523 -8.615 -2.098 1.00 89.94 80 VAL A CA 1
ATOM 608 C C . VAL A 1 80 ? 17.536 -8.579 -3.628 1.00 89.94 80 VAL A C 1
ATOM 610 O O . VAL A 1 80 ? 18.598 -8.555 -4.238 1.00 89.94 80 VAL A O 1
ATOM 613 N N . ASP A 1 81 ? 16.366 -8.571 -4.255 1.00 91.44 81 ASP A N 1
ATOM 614 C CA . ASP A 1 81 ? 16.164 -8.612 -5.706 1.00 91.44 81 ASP A CA 1
ATOM 615 C C . ASP A 1 81 ? 16.021 -7.215 -6.340 1.00 91.44 81 ASP A C 1
ATOM 617 O O . ASP A 1 81 ? 15.646 -7.086 -7.507 1.00 91.44 81 ASP A O 1
ATOM 621 N N . GLY A 1 82 ? 16.297 -6.161 -5.568 1.00 90.94 82 GLY A N 1
ATOM 622 C CA . GLY A 1 82 ? 16.137 -4.767 -5.981 1.00 90.94 82 GLY A CA 1
ATOM 623 C C . GLY A 1 82 ? 14.704 -4.250 -5.861 1.00 90.94 82 GLY A C 1
ATOM 624 O O . GLY A 1 82 ? 14.481 -3.046 -5.974 1.00 90.94 82 GLY A O 1
ATOM 625 N N . TRP A 1 83 ? 13.733 -5.117 -5.584 1.00 94.38 83 TRP A N 1
ATOM 626 C CA . TRP A 1 83 ? 12.384 -4.698 -5.231 1.00 94.38 83 TRP A CA 1
ATOM 627 C C . TRP A 1 83 ? 12.306 -4.340 -3.751 1.00 94.38 83 TRP A C 1
ATOM 629 O O . TRP A 1 83 ? 13.239 -4.541 -2.973 1.00 94.38 83 TRP A O 1
ATOM 639 N N . ARG A 1 84 ? 11.166 -3.784 -3.353 1.00 95.38 84 ARG A N 1
ATOM 640 C CA . ARG A 1 84 ? 10.859 -3.480 -1.952 1.00 95.38 84 ARG A CA 1
ATOM 641 C C . ARG A 1 84 ? 9.548 -4.147 -1.570 1.00 95.38 84 ARG A C 1
ATOM 643 O O . ARG A 1 84 ? 8.743 -4.485 -2.438 1.00 95.38 84 ARG A O 1
ATOM 650 N N . THR A 1 85 ? 9.340 -4.332 -0.278 1.00 95.69 85 THR A N 1
ATOM 651 C CA . THR A 1 85 ? 8.071 -4.789 0.294 1.00 95.69 85 THR A CA 1
ATOM 652 C C . THR A 1 85 ? 7.488 -3.713 1.191 1.00 95.69 85 THR A C 1
ATOM 654 O O . THR A 1 85 ? 8.222 -2.869 1.700 1.00 95.69 85 THR A O 1
ATOM 657 N N . LEU A 1 86 ? 6.174 -3.740 1.403 1.00 95.06 86 LEU A N 1
ATOM 658 C CA . LEU A 1 86 ? 5.540 -2.932 2.444 1.00 95.06 86 LEU A CA 1
ATOM 659 C C . LEU A 1 86 ? 5.406 -3.738 3.730 1.00 95.06 86 LEU A C 1
ATOM 661 O O . LEU A 1 86 ? 5.058 -4.919 3.701 1.00 95.06 86 LEU A O 1
ATOM 665 N N . ARG A 1 87 ? 5.656 -3.076 4.857 1.00 94.00 87 ARG A N 1
ATOM 666 C CA . ARG A 1 87 ? 5.347 -3.558 6.206 1.00 94.00 87 ARG A CA 1
ATOM 667 C C . ARG A 1 87 ? 4.638 -2.469 6.989 1.00 94.00 87 ARG A C 1
ATOM 669 O O . ARG A 1 87 ? 4.743 -1.291 6.654 1.00 94.00 87 ARG A O 1
ATOM 676 N N . LEU A 1 88 ? 3.961 -2.859 8.064 1.00 92.94 88 LEU A N 1
ATOM 677 C CA . LEU A 1 88 ? 3.486 -1.888 9.042 1.00 92.94 88 LEU A CA 1
ATOM 678 C C . LEU A 1 88 ? 4.690 -1.206 9.708 1.00 92.94 88 LEU A C 1
ATOM 680 O O . LEU A 1 88 ? 5.683 -1.854 10.045 1.00 92.94 88 LEU A O 1
ATOM 684 N N . ALA A 1 89 ? 4.618 0.114 9.851 1.00 86.94 89 ALA A N 1
ATOM 685 C CA . ALA A 1 89 ? 5.722 0.944 10.308 1.00 86.94 89 ALA A CA 1
ATOM 686 C C . ALA A 1 89 ? 6.052 0.726 11.794 1.00 86.94 89 ALA A C 1
ATOM 688 O O . ALA A 1 89 ? 7.233 0.677 12.133 1.00 86.94 89 ALA A O 1
ATOM 689 N N . ALA A 1 90 ? 5.038 0.557 12.646 1.00 69.56 90 ALA A N 1
ATOM 690 C CA . ALA A 1 90 ? 5.087 0.089 14.035 1.00 69.56 90 ALA A CA 1
ATOM 691 C C . ALA A 1 90 ? 3.639 -0.053 14.552 1.00 69.56 90 ALA A C 1
ATOM 693 O O . ALA A 1 90 ? 2.722 0.493 13.936 1.00 69.56 90 ALA A O 1
ATOM 694 N N . GLU A 1 91 ? 3.439 -0.802 15.642 1.00 54.75 91 GLU A N 1
ATOM 695 C CA . GLU A 1 91 ? 2.115 -1.109 16.207 1.00 54.75 91 GLU A CA 1
ATOM 696 C C . GLU A 1 91 ? 1.305 0.156 16.533 1.00 54.75 91 GLU A C 1
ATOM 698 O O . GLU A 1 91 ? 1.898 1.177 16.895 1.00 54.75 91 GLU A O 1
ATOM 703 N N . PRO A 1 92 ? -0.037 0.113 16.408 1.00 50.81 92 PRO A N 1
ATOM 704 C CA . PRO A 1 92 ? -0.881 1.234 16.790 1.00 50.81 92 PRO A CA 1
ATOM 705 C C . PRO A 1 92 ? -0.538 1.627 18.225 1.00 50.81 92 PRO A C 1
ATOM 707 O O . PRO A 1 92 ? -0.656 0.813 19.138 1.00 50.81 92 PRO A O 1
ATOM 710 N N . SER A 1 93 ? -0.074 2.862 18.416 1.00 50.56 93 SER A N 1
ATOM 711 C CA . SER A 1 93 ? 0.180 3.450 19.728 1.00 50.56 93 SER A CA 1
ATOM 712 C C . SER A 1 93 ? -1.102 3.376 20.559 1.00 50.56 93 SER A C 1
ATOM 714 O O . SER A 1 93 ? -1.987 4.218 20.442 1.00 50.56 93 SER A O 1
ATOM 716 N N . GLY A 1 94 ? -1.218 2.310 21.342 1.00 53.44 94 GLY A N 1
ATOM 717 C CA . GLY A 1 94 ? -2.432 1.920 22.043 1.00 53.44 94 GLY A CA 1
ATOM 718 C C . GLY A 1 94 ? -2.169 0.738 22.970 1.00 53.44 94 GLY A C 1
ATOM 719 O O . GLY A 1 94 ? -2.927 -0.225 22.972 1.00 53.44 94 GLY A O 1
ATOM 720 N N . GLY A 1 95 ? -1.078 0.790 23.736 1.00 42.75 95 GLY A N 1
ATOM 721 C CA . GLY A 1 95 ? -0.960 -0.010 24.953 1.00 42.75 95 GLY A CA 1
ATOM 722 C C . GLY A 1 95 ? -1.625 0.756 26.102 1.00 42.75 95 GLY A C 1
ATOM 723 O O . GLY A 1 95 ? -1.327 1.944 26.246 1.00 42.75 95 GLY A O 1
ATOM 724 N N . PRO A 1 96 ? -2.529 0.156 26.897 1.00 55.19 96 PRO A N 1
ATOM 725 C CA . PRO A 1 96 ? -3.011 0.811 28.106 1.00 55.19 96 PRO A CA 1
ATOM 726 C C . PRO A 1 96 ? -1.833 1.063 29.058 1.00 55.19 96 PRO A C 1
ATOM 728 O O . PRO A 1 96 ? -1.019 0.170 29.298 1.00 55.19 96 PRO A O 1
ATOM 731 N N . GLU A 1 97 ? -1.752 2.283 29.593 1.00 59.28 97 GLU A N 1
ATOM 732 C CA . GLU A 1 97 ? -0.984 2.588 30.798 1.00 59.28 97 GLU A CA 1
ATOM 733 C C . GLU A 1 97 ? -1.533 1.720 31.937 1.00 59.28 97 GLU A C 1
ATOM 735 O O . GLU A 1 97 ? -2.540 2.059 32.553 1.00 59.28 97 GLU A O 1
ATOM 740 N N . ASP A 1 98 ? -0.894 0.585 32.206 1.00 56.66 98 ASP A N 1
ATOM 741 C CA . ASP A 1 98 ? -1.084 -0.136 33.459 1.00 56.66 98 ASP A CA 1
ATOM 742 C C . ASP A 1 98 ? 0.239 -0.208 34.214 1.00 56.66 98 ASP A C 1
ATOM 744 O O . ASP A 1 98 ? 1.107 -1.039 33.940 1.00 56.66 98 ASP A O 1
ATOM 748 N N . SER A 1 99 ? 0.415 0.732 35.140 1.00 52.00 99 SER A N 1
ATOM 749 C CA . SER A 1 99 ? 0.977 0.445 36.466 1.00 52.00 99 SER A CA 1
ATOM 750 C C . SER A 1 99 ? 0.690 1.628 37.391 1.00 52.00 99 SER A C 1
ATOM 752 O O . SER A 1 99 ? 1.547 2.458 37.691 1.00 52.00 99 SER A O 1
ATOM 754 N N . GLY A 1 100 ? -0.567 1.720 37.822 1.00 57.25 100 GLY A N 1
ATOM 755 C CA . GLY A 1 100 ? -0.976 2.545 38.951 1.00 57.25 100 GLY A CA 1
ATOM 756 C C . GLY A 1 100 ? -1.463 1.662 40.097 1.00 57.25 100 GLY A C 1
ATOM 757 O O . GLY A 1 100 ? -2.536 1.080 39.978 1.00 57.25 100 GLY A O 1
ATOM 758 N N . GLY A 1 101 ? -0.711 1.629 41.206 1.00 40.97 101 GLY A N 1
ATOM 759 C CA . GLY A 1 101 ? -1.170 1.143 42.519 1.00 40.97 101 GLY A CA 1
ATOM 760 C C . GLY A 1 101 ? -0.473 -0.100 43.041 1.00 40.97 101 GLY A C 1
ATOM 761 O O . GLY A 1 101 ? -0.963 -1.206 42.739 1.00 40.97 101 GLY A O 1
#

Organism: NCBI:txid1188745

Foldseek 3Di:
DQACAEAEQDAQALAEAEAPAECHNYEYHDEAEYANYEYEAEYYHHNYDDCLRYHFHNYKYDQDPHHYHDDPQWDWAADPVRITGIDGPDHDPDDDPPDDD

pLDDT: mean 87.22, std 13.17, range [40.97, 96.38]

Nearest PDB structures (foldseek):
  8i9p-assembly1_CC  TM=3.332E-01  e=5.460E+00  Thermochaetoides thermophila DSM 1495

Radius of gyration: 14.77 Å; Cα contacts (8 Å, |Δi|>4): 237; chains: 1; bounding box: 33×22×55 Å

Solvent-accessible surface area (backbone atoms only — not comparable to full-atom values): 5642 Å² total; per-residue (Å²): 111,39,60,70,42,76,43,67,62,42,73,39,67,63,36,73,42,48,66,72,39,31,36,24,43,14,37,40,40,84,49,38,38,32,36,48,19,32,40,64,40,27,35,34,26,57,74,39,44,57,57,74,78,41,45,60,39,71,28,39,33,52,78,60,101,55,68,65,42,70,42,84,42,46,36,82,39,86,45,97,85,63,33,28,30,52,40,74,56,66,78,78,94,72,76,82,91,80,87,82,135

Secondary structure (DSSP, 8-state):
--TTPEEEEEEEES-EE-TTEE-TT-EEEEEEEEES-EE-S-EE-TT-BS-TT-EEES-EE------EE--TTEEEEE-TTS-EEEEESS--S--------

Sequence (101 aa):
MFGTTTFIDVAFIEATFNSGTTFGWATFTGFAFFDGAAFSGDAGFEGATGLEGAKLHDVRIAPAEVERRWPAAWREEPSVDGWRTLRLAAEPSGGPEDSGG